Protein AF-A0A6J4YN29-F1 (afdb_monomer_lite)

Structure (mmCIF, N/CA/C/O backbone):
data_AF-A0A6J4YN29-F1
#
_entry.id   AF-A0A6J4YN29-F1
#
loop_
_atom_site.group_PDB
_atom_site.id
_atom_site.type_symbol
_atom_site.label_atom_id
_atom_site.label_alt_id
_atom_site.label_comp_id
_atom_site.label_asym_id
_atom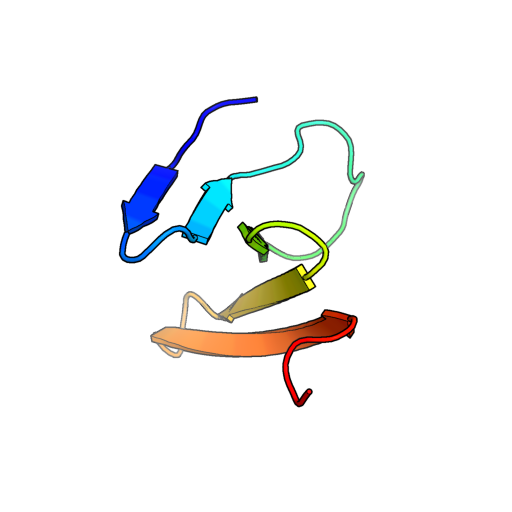_site.label_entity_id
_atom_site.label_seq_id
_atom_site.pdbx_PDB_ins_code
_atom_site.Cartn_x
_atom_site.Cartn_y
_atom_site.Cartn_z
_atom_site.occupancy
_atom_site.B_iso_or_equiv
_atom_site.auth_seq_id
_atom_site.auth_comp_id
_atom_site.auth_asym_id
_atom_site.auth_atom_id
_atom_site.pdbx_PDB_model_num
ATOM 1 N N . MET A 1 1 ? -14.130 4.565 -2.805 1.00 72.12 1 MET A N 1
ATOM 2 C CA . MET A 1 1 ? -12.896 4.090 -3.468 1.00 72.12 1 MET A CA 1
ATOM 3 C C . MET A 1 1 ? -12.980 2.602 -3.708 1.00 72.12 1 MET A C 1
ATOM 5 O O . MET A 1 1 ? -13.456 1.912 -2.803 1.00 72.12 1 MET A O 1
ATOM 9 N N . PRO A 1 2 ? -12.590 2.135 -4.905 1.00 87.69 2 PRO A N 1
ATOM 10 C CA . PRO A 1 2 ? -12.679 0.730 -5.273 1.00 87.69 2 PRO A CA 1
ATOM 11 C C . PRO A 1 2 ? -11.756 -0.110 -4.387 1.00 87.69 2 PRO A C 1
ATOM 13 O O . PRO A 1 2 ? -10.592 0.224 -4.178 1.00 87.69 2 PRO A O 1
ATOM 16 N N . THR A 1 3 ? -12.309 -1.187 -3.840 1.00 94.88 3 THR A N 1
ATOM 17 C CA . THR A 1 3 ? -11.550 -2.202 -3.107 1.00 94.88 3 THR A CA 1
ATOM 18 C C . THR A 1 3 ? -10.982 -3.191 -4.115 1.00 94.88 3 THR A C 1
ATOM 20 O O . THR A 1 3 ? -11.724 -3.683 -4.961 1.00 94.88 3 THR A O 1
ATOM 23 N N . ILE A 1 4 ? -9.689 -3.478 -4.014 1.00 95.44 4 ILE A N 1
ATOM 24 C CA . ILE A 1 4 ? -8.986 -4.437 -4.872 1.00 95.44 4 ILE A CA 1
ATOM 25 C C . ILE A 1 4 ? -9.205 -5.852 -4.334 1.00 95.44 4 ILE A C 1
ATOM 27 O O . ILE A 1 4 ? -9.608 -6.751 -5.062 1.00 95.44 4 ILE A O 1
ATOM 31 N N . LEU A 1 5 ? -8.941 -6.033 -3.037 1.00 97.06 5 LEU A N 1
ATOM 32 C CA . LEU A 1 5 ? -8.936 -7.328 -2.369 1.00 97.06 5 LEU A CA 1
ATOM 33 C C . LEU A 1 5 ? -9.327 -7.165 -0.898 1.00 97.06 5 LEU A C 1
ATOM 35 O O . LEU A 1 5 ? -8.963 -6.180 -0.252 1.00 97.06 5 LEU A O 1
ATOM 39 N N . VAL A 1 6 ? -10.043 -8.156 -0.368 1.00 97.25 6 VAL A N 1
ATOM 40 C CA . VAL A 1 6 ? -10.270 -8.321 1.071 1.00 97.25 6 VAL A CA 1
ATOM 41 C C . VAL A 1 6 ? -9.778 -9.703 1.476 1.00 97.25 6 VAL A C 1
ATOM 43 O O . VAL A 1 6 ? -10.253 -10.702 0.942 1.00 97.25 6 VAL A O 1
ATOM 46 N N . ILE A 1 7 ? -8.821 -9.765 2.401 1.00 97.31 7 ILE A N 1
ATOM 47 C CA . ILE A 1 7 ? -8.201 -11.022 2.832 1.00 97.31 7 ILE A CA 1
ATOM 48 C C . ILE A 1 7 ? -7.739 -10.929 4.289 1.00 97.31 7 ILE A C 1
ATOM 50 O O . ILE A 1 7 ? -7.102 -9.960 4.680 1.00 97.31 7 ILE A O 1
ATOM 54 N N . LEU A 1 8 ? -8.076 -11.922 5.122 1.00 96.19 8 LEU A N 1
ATOM 55 C CA . LEU A 1 8 ? -7.644 -12.000 6.535 1.00 96.19 8 LEU A CA 1
ATOM 56 C C . LEU A 1 8 ? -7.912 -10.719 7.366 1.00 96.19 8 LEU A C 1
ATOM 58 O O . LEU A 1 8 ? -7.143 -10.354 8.263 1.00 96.19 8 LEU A O 1
ATOM 62 N N . GLY A 1 9 ? -9.012 -10.027 7.053 1.00 95.88 9 GLY A N 1
ATOM 63 C CA . GLY A 1 9 ? -9.408 -8.762 7.682 1.00 95.88 9 GLY A CA 1
ATOM 64 C C . GLY A 1 9 ? -8.703 -7.516 7.132 1.00 95.88 9 GLY A C 1
ATOM 65 O O . GLY A 1 9 ? -9.047 -6.411 7.539 1.00 95.88 9 GLY A O 1
ATOM 66 N N . TRP A 1 10 ? -7.761 -7.674 6.203 1.00 97.25 10 TRP A N 1
ATOM 67 C CA . TRP A 1 10 ? -7.162 -6.576 5.455 1.00 97.25 10 TRP A CA 1
ATOM 68 C C . TRP A 1 10 ? -8.032 -6.181 4.274 1.00 97.25 10 TRP A C 1
ATOM 70 O O . TRP A 1 10 ? -8.554 -7.035 3.554 1.00 97.25 10 TRP A O 1
ATOM 80 N N . ARG A 1 11 ? -8.135 -4.876 4.045 1.00 97.62 11 ARG A N 1
ATOM 81 C CA . ARG A 1 11 ? -8.723 -4.284 2.847 1.00 97.62 11 ARG A CA 1
ATOM 82 C C . ARG A 1 11 ? -7.638 -3.554 2.068 1.00 97.62 11 ARG A C 1
ATOM 84 O O . ARG A 1 11 ? -7.047 -2.620 2.604 1.00 97.62 11 ARG A O 1
ATOM 91 N N . LEU A 1 12 ? -7.440 -3.948 0.812 1.00 97.44 12 LEU A N 1
ATOM 92 C CA . LEU A 1 12 ? -6.514 -3.316 -0.128 1.00 97.44 12 LEU A CA 1
ATOM 93 C C . LEU A 1 12 ? -7.289 -2.416 -1.093 1.00 97.44 12 LEU A C 1
ATOM 95 O O . LEU A 1 12 ? -8.321 -2.833 -1.632 1.00 97.44 12 LEU A O 1
ATOM 99 N N . PHE A 1 13 ? -6.832 -1.184 -1.309 1.00 96.31 13 PHE A N 1
ATOM 100 C CA . PHE A 1 13 ? -7.544 -0.193 -2.121 1.00 96.31 13 PHE A CA 1
ATOM 101 C C . PHE A 1 13 ? -6.628 0.943 -2.613 1.00 96.31 13 PHE A C 1
ATOM 103 O O . PHE A 1 13 ? -5.502 1.096 -2.149 1.00 96.31 13 PHE A O 1
ATOM 110 N N . PHE A 1 14 ? -7.135 1.745 -3.554 1.00 92.31 14 PHE A N 1
ATOM 111 C CA . PHE A 1 14 ? -6.479 2.957 -4.063 1.00 92.31 14 PHE A CA 1
ATOM 112 C C . PHE A 1 14 ? -7.199 4.214 -3.567 1.00 92.31 14 PHE A C 1
ATOM 114 O O . PHE A 1 14 ? -8.440 4.221 -3.569 1.00 92.31 14 PHE A O 1
ATOM 121 N N . TYR A 1 15 ? -6.466 5.290 -3.240 1.00 88.31 15 TYR A N 1
ATOM 122 C CA . TYR A 1 15 ? -7.074 6.621 -3.199 1.00 88.31 15 TYR A CA 1
ATOM 123 C C . TYR A 1 15 ? -7.087 7.289 -4.574 1.00 88.31 15 TYR A C 1
ATOM 125 O O . TYR A 1 15 ? -6.236 7.074 -5.425 1.00 88.31 15 TYR A O 1
ATOM 133 N N . ALA A 1 16 ? -8.126 8.087 -4.808 1.00 81.00 16 ALA A N 1
ATOM 134 C CA . ALA A 1 16 ? -8.374 8.778 -6.069 1.00 81.00 16 ALA A CA 1
ATOM 135 C C . ALA A 1 16 ? -7.753 10.186 -6.119 1.00 81.00 16 ALA A C 1
ATOM 137 O O . ALA A 1 16 ? -7.850 10.841 -7.148 1.00 81.00 16 ALA A O 1
ATOM 138 N N . ASN A 1 17 ? -7.179 10.680 -5.015 1.00 86.75 17 ASN A N 1
ATOM 139 C CA . ASN A 1 17 ? -6.733 12.071 -4.895 1.00 86.75 17 ASN A CA 1
ATOM 140 C C . ASN A 1 17 ? -5.420 12.202 -4.105 1.00 86.75 17 ASN A C 1
ATOM 142 O O . ASN A 1 17 ? -5.356 12.931 -3.119 1.00 86.75 17 ASN A O 1
ATOM 146 N N . GLU A 1 18 ? -4.387 11.477 -4.533 1.00 88.94 18 GLU A N 1
ATOM 147 C CA . GLU A 1 18 ? -3.029 11.530 -3.955 1.00 88.94 18 GLU A CA 1
ATOM 148 C C . GLU A 1 18 ? -2.022 12.237 -4.880 1.00 88.94 18 GLU A C 1
ATOM 150 O O . GLU A 1 18 ? -0.809 12.119 -4.740 1.00 88.94 18 GLU A O 1
ATOM 155 N N . GLY A 1 19 ? -2.527 13.026 -5.833 1.00 89.12 19 GLY A N 1
ATOM 156 C CA . GLY A 1 19 ? -1.702 13.862 -6.700 1.00 89.12 19 GLY A CA 1
ATOM 157 C C . GLY A 1 19 ? -0.762 13.052 -7.598 1.00 89.12 19 GLY A C 1
ATOM 158 O O . GLY A 1 19 ? -1.216 12.203 -8.360 1.00 89.12 19 GLY A O 1
ATOM 159 N N . ASN A 1 20 ? 0.536 13.367 -7.526 1.00 92.19 20 ASN A N 1
ATOM 160 C CA . ASN A 1 20 ? 1.591 12.830 -8.399 1.00 92.19 20 ASN A CA 1
ATOM 161 C C . ASN A 1 20 ? 2.491 11.804 -7.698 1.00 92.19 20 ASN A C 1
ATOM 163 O O . ASN A 1 20 ? 3.657 11.644 -8.060 1.00 92.19 20 ASN A O 1
ATOM 167 N N . GLU A 1 21 ? 1.990 11.147 -6.658 1.00 93.94 21 GLU A N 1
ATOM 168 C CA . GLU A 1 21 ? 2.747 10.084 -6.012 1.00 93.94 21 GLU A CA 1
ATOM 169 C C . GLU A 1 21 ? 2.975 8.881 -6.954 1.00 93.94 21 GLU A C 1
ATOM 171 O O . GLU A 1 21 ? 2.159 8.627 -7.848 1.00 93.94 21 GLU A O 1
ATOM 176 N N . PRO A 1 22 ? 4.068 8.113 -6.764 1.00 93.75 22 PRO A N 1
ATOM 177 C CA . PRO A 1 22 ? 4.297 6.868 -7.497 1.00 93.75 22 PRO A CA 1
ATOM 178 C C . PRO A 1 22 ? 3.139 5.873 -7.337 1.00 93.75 22 PRO A C 1
ATOM 180 O O . PRO A 1 22 ? 2.336 5.982 -6.418 1.00 93.75 22 PRO A O 1
ATOM 183 N N . ILE A 1 23 ? 3.044 4.865 -8.206 1.00 93.19 23 ILE A N 1
ATOM 184 C CA . ILE A 1 23 ? 1.963 3.864 -8.144 1.00 93.19 23 ILE A CA 1
ATOM 185 C C . ILE A 1 23 ? 2.040 3.105 -6.814 1.00 93.19 23 ILE A C 1
ATOM 187 O O . ILE A 1 23 ? 3.100 2.599 -6.456 1.00 93.19 23 ILE A O 1
ATOM 191 N N . HIS A 1 24 ? 0.922 2.999 -6.096 1.00 94.81 24 HIS A N 1
ATOM 192 C CA . HIS A 1 24 ? 0.890 2.370 -4.778 1.00 94.81 24 HIS A CA 1
ATOM 193 C C . HIS A 1 24 ? -0.483 1.833 -4.401 1.00 94.81 24 HIS A C 1
ATOM 195 O O . HIS A 1 24 ? -1.488 2.161 -5.028 1.00 94.81 24 HIS A O 1
ATOM 201 N N . VAL A 1 25 ? -0.515 1.022 -3.346 1.00 96.06 25 VAL A N 1
ATOM 202 C CA . VAL A 1 25 ? -1.737 0.517 -2.715 1.00 96.06 25 VAL A CA 1
ATOM 203 C C . VAL A 1 25 ? -1.761 0.872 -1.238 1.00 96.06 25 VAL A C 1
ATOM 205 O O . VAL A 1 25 ? -0.720 0.924 -0.582 1.00 96.06 25 VAL A O 1
ATOM 208 N N . HIS A 1 26 ? -2.969 1.065 -0.720 1.00 96.44 26 HIS A N 1
ATOM 209 C CA . HIS A 1 26 ? -3.233 1.232 0.703 1.00 96.44 26 HIS A CA 1
ATOM 210 C C . HIS A 1 26 ? -3.867 -0.023 1.271 1.00 96.44 26 HIS A C 1
ATOM 212 O O . HIS A 1 26 ? -4.696 -0.671 0.626 1.00 96.44 26 HIS A O 1
ATOM 218 N N . CYS A 1 27 ? -3.507 -0.325 2.507 1.00 96.75 27 CYS A N 1
ATOM 219 C CA . CYS A 1 27 ? -3.924 -1.496 3.250 1.00 96.75 27 CYS A CA 1
ATOM 220 C C . CYS A 1 27 ? -4.446 -1.041 4.612 1.00 96.75 27 CYS A C 1
ATOM 222 O O . CYS A 1 27 ? -3.780 -0.290 5.320 1.00 96.75 27 CYS A O 1
ATOM 224 N N . ARG A 1 28 ? -5.635 -1.500 5.005 1.00 96.75 28 ARG A N 1
ATOM 225 C CA . ARG A 1 28 ? -6.197 -1.218 6.337 1.00 96.75 28 ARG A CA 1
ATOM 226 C C . ARG A 1 28 ? -6.759 -2.471 6.989 1.00 96.75 28 ARG A C 1
ATOM 228 O O . ARG A 1 28 ? -7.418 -3.264 6.312 1.00 96.75 28 ARG A O 1
ATOM 235 N N . LYS A 1 29 ? -6.554 -2.607 8.300 1.00 96.62 29 LYS A N 1
ATOM 236 C CA . LYS A 1 29 ? -7.149 -3.651 9.147 1.00 96.62 29 LYS A CA 1
ATOM 237 C C . LYS A 1 29 ? -7.400 -3.103 10.546 1.00 96.62 29 LYS A C 1
ATOM 239 O O . LYS A 1 29 ? -6.464 -2.856 11.296 1.00 96.62 29 LYS A O 1
ATOM 244 N N . GLY A 1 30 ? -8.672 -2.938 10.907 1.00 95.12 30 GLY A N 1
ATOM 245 C CA . GLY A 1 30 ? -9.050 -2.321 12.179 1.00 95.12 30 GLY A CA 1
ATOM 246 C C . GLY A 1 30 ? -8.395 -0.949 12.340 1.00 95.12 30 GLY A C 1
ATOM 247 O O . GLY A 1 30 ? -8.700 -0.020 11.600 1.00 95.12 30 GLY A O 1
ATOM 248 N N . GLU A 1 31 ? -7.477 -0.865 13.294 1.00 95.81 31 GLU A N 1
ATOM 249 C CA . GLU A 1 31 ? -6.726 0.331 13.669 1.00 95.81 31 GLU A CA 1
ATOM 250 C C . GLU A 1 31 ? -5.329 0.441 13.017 1.00 95.81 31 GLU A C 1
ATOM 252 O O . GLU A 1 31 ? -4.596 1.400 13.283 1.00 95.81 31 GLU A O 1
ATOM 257 N N . MET A 1 32 ? -4.985 -0.533 12.170 1.00 97.31 32 MET A N 1
ATOM 258 C CA . MET A 1 32 ? -3.723 -0.659 11.442 1.00 97.31 32 MET A CA 1
ATOM 259 C C . MET A 1 32 ? -3.869 -0.103 10.023 1.00 97.31 32 MET A C 1
ATOM 261 O O . MET A 1 32 ? -4.887 -0.330 9.353 1.00 97.31 32 MET A O 1
ATOM 265 N N . GLU A 1 33 ? -2.827 0.565 9.543 1.00 96.62 33 GLU A N 1
ATOM 266 C CA . GLU A 1 33 ? -2.766 1.138 8.200 1.00 96.62 33 GLU A CA 1
ATOM 267 C C . GLU A 1 33 ? -1.355 1.007 7.628 1.00 96.62 33 GLU A C 1
ATOM 269 O O . GLU A 1 33 ? -0.376 1.210 8.339 1.00 96.62 33 GLU A O 1
ATOM 274 N N . CYS A 1 34 ? -1.240 0.673 6.348 1.00 96.81 34 CYS A N 1
ATOM 275 C CA . CYS A 1 34 ? 0.030 0.703 5.637 1.00 96.81 34 CYS A CA 1
ATOM 276 C C . CYS A 1 34 ? -0.154 1.038 4.159 1.00 96.81 34 CYS A C 1
ATOM 278 O O . CYS A 1 34 ? -1.250 0.946 3.599 1.00 96.81 34 CYS A O 1
ATOM 280 N N . LYS A 1 35 ? 0.948 1.448 3.541 1.00 96.44 35 LYS A N 1
ATOM 281 C CA . LYS A 1 35 ? 1.039 1.883 2.154 1.00 96.44 35 LYS A CA 1
ATOM 282 C C . LYS A 1 35 ? 2.293 1.287 1.533 1.00 96.44 35 LYS A C 1
ATOM 284 O O . LYS A 1 35 ? 3.368 1.368 2.124 1.00 96.44 35 LYS A O 1
ATOM 289 N N . TYR A 1 36 ? 2.152 0.742 0.329 1.00 97.06 36 TYR A N 1
ATOM 290 C CA .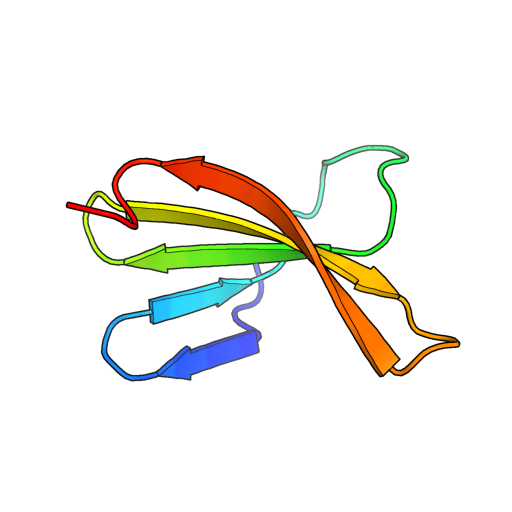 TYR A 1 36 ? 3.256 0.128 -0.409 1.00 97.06 36 TYR A CA 1
ATOM 291 C C . TYR A 1 36 ? 3.383 0.727 -1.803 1.00 97.06 36 TYR A C 1
ATOM 293 O O . TYR A 1 36 ? 2.408 0.729 -2.561 1.00 97.06 36 TYR A O 1
ATOM 301 N N . TRP A 1 37 ? 4.583 1.191 -2.154 1.00 97.19 37 TRP A N 1
ATOM 302 C CA . TRP A 1 37 ? 4.936 1.543 -3.527 1.00 97.19 37 TRP A CA 1
ATOM 303 C C . TRP A 1 37 ? 5.031 0.271 -4.372 1.00 97.19 37 TRP A C 1
ATOM 305 O O . TRP A 1 37 ? 5.545 -0.748 -3.913 1.00 97.19 37 TRP A O 1
ATOM 315 N N . LEU A 1 38 ? 4.535 0.324 -5.609 1.00 95.31 38 LEU A N 1
ATOM 316 C CA . LEU A 1 38 ? 4.584 -0.787 -6.556 1.00 95.31 38 LEU A CA 1
ATOM 317 C C . LEU A 1 38 ? 5.649 -0.528 -7.623 1.00 95.31 38 LEU A C 1
ATOM 319 O O . LEU A 1 38 ? 5.490 0.358 -8.469 1.00 95.31 38 LEU A O 1
ATOM 323 N N . ASN A 1 39 ? 6.693 -1.354 -7.650 1.00 95.69 39 ASN A N 1
ATOM 324 C CA . ASN A 1 39 ? 7.665 -1.361 -8.733 1.00 95.69 39 ASN A CA 1
ATOM 325 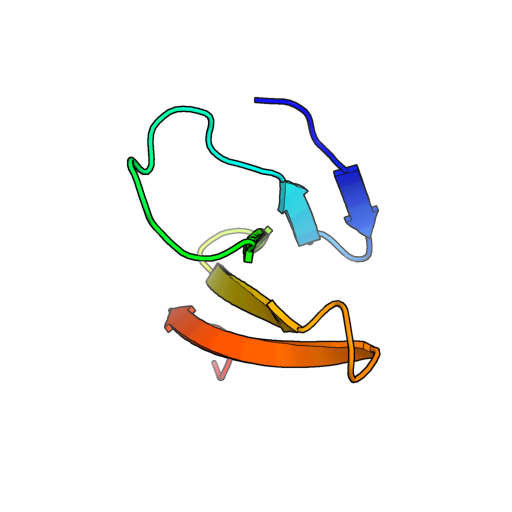C C . ASN A 1 39 ? 7.232 -2.360 -9.815 1.00 95.69 39 ASN A C 1
ATOM 327 O O . ASN A 1 39 ? 7.443 -3.568 -9.713 1.00 95.69 39 ASN A O 1
ATOM 331 N N . ARG A 1 40 ? 6.613 -1.836 -10.878 1.00 93.75 40 ARG A N 1
ATOM 332 C CA . ARG A 1 40 ? 6.071 -2.643 -11.985 1.00 93.75 40 ARG A CA 1
ATOM 333 C C . ARG A 1 40 ? 7.141 -3.334 -12.824 1.00 93.75 40 ARG A C 1
ATOM 335 O O . ARG A 1 40 ? 6.842 -4.361 -13.420 1.00 93.75 40 ARG A O 1
ATOM 342 N N . GLU A 1 41 ? 8.334 -2.756 -12.916 1.00 95.62 41 GLU A N 1
ATOM 343 C CA . GLU A 1 41 ? 9.415 -3.294 -13.748 1.00 95.62 41 GLU A CA 1
ATOM 344 C C . GLU A 1 41 ? 10.102 -4.467 -13.052 1.00 95.62 41 GLU A C 1
ATOM 346 O O . GLU A 1 41 ? 10.350 -5.497 -13.674 1.00 95.62 41 GLU A O 1
ATOM 351 N N . ASN A 1 42 ? 10.324 -4.336 -11.743 1.00 96.94 42 ASN A N 1
ATOM 352 C CA . ASN A 1 42 ? 10.991 -5.358 -10.939 1.00 96.94 42 ASN A CA 1
ATOM 353 C C . ASN A 1 42 ? 10.022 -6.354 -10.285 1.00 96.94 42 ASN A C 1
ATOM 355 O O . ASN A 1 42 ? 10.477 -7.281 -9.623 1.00 96.94 42 ASN A O 1
ATOM 359 N N . PHE A 1 43 ? 8.707 -6.179 -10.472 1.00 94.44 43 PHE A N 1
ATOM 360 C CA . PHE A 1 43 ? 7.663 -6.960 -9.794 1.00 94.44 43 PHE A CA 1
ATOM 361 C C . PHE A 1 43 ? 7.858 -7.001 -8.272 1.00 94.44 43 PHE A C 1
ATOM 363 O O . PHE A 1 43 ? 7.735 -8.051 -7.645 1.00 94.44 43 PHE A O 1
ATOM 370 N N . ASP A 1 44 ? 8.158 -5.839 -7.698 1.00 96.31 44 ASP A N 1
ATOM 371 C CA . ASP A 1 44 ? 8.525 -5.691 -6.292 1.00 96.31 44 ASP A CA 1
ATOM 372 C C . ASP A 1 44 ? 7.650 -4.645 -5.590 1.00 96.31 44 ASP A C 1
ATOM 374 O O . ASP A 1 44 ? 6.990 -3.824 -6.242 1.00 96.31 44 ASP A O 1
ATOM 378 N N . ILE A 1 45 ? 7.640 -4.681 -4.259 1.00 95.75 45 ILE A N 1
ATOM 379 C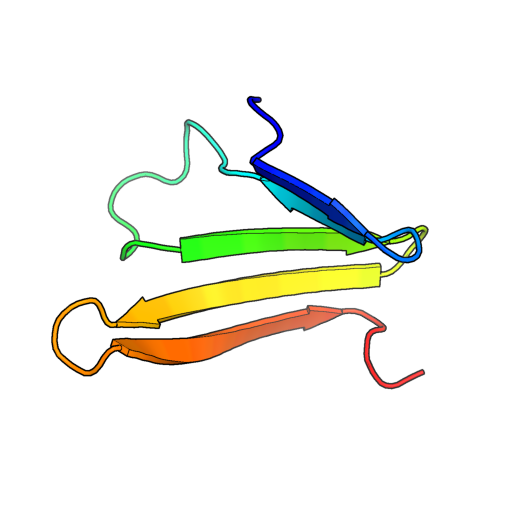 CA . ILE A 1 45 ? 6.936 -3.716 -3.418 1.00 95.75 45 ILE A CA 1
ATOM 380 C C . ILE A 1 45 ? 7.861 -3.151 -2.347 1.00 95.75 45 ILE A C 1
ATOM 382 O O . ILE A 1 45 ? 8.665 -3.863 -1.756 1.00 95.75 45 ILE A O 1
ATOM 386 N N . GLU A 1 46 ? 7.695 -1.867 -2.057 1.00 96.50 46 GLU A N 1
ATOM 387 C CA . GLU A 1 46 ? 8.450 -1.182 -1.010 1.00 96.50 46 GLU A CA 1
ATOM 388 C C . GLU A 1 46 ? 7.481 -0.571 -0.003 1.00 96.50 46 GLU A C 1
ATOM 390 O O . GLU A 1 46 ? 6.493 0.062 -0.388 1.00 96.50 46 GLU A O 1
ATOM 395 N N . GLU A 1 47 ? 7.738 -0.765 1.291 1.00 96.25 47 GLU A N 1
ATOM 396 C CA . GLU A 1 47 ? 6.940 -0.118 2.329 1.00 96.25 47 GLU A CA 1
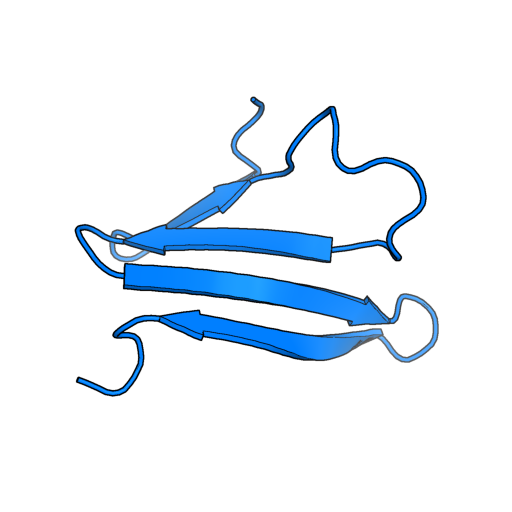ATOM 397 C C . GLU A 1 47 ? 7.186 1.391 2.312 1.00 96.25 47 GLU A C 1
ATOM 399 O O . GLU A 1 47 ? 8.292 1.866 2.551 1.00 96.25 47 GLU A O 1
ATOM 404 N N . ALA A 1 48 ? 6.128 2.149 2.042 1.00 96.06 48 ALA A N 1
ATOM 405 C CA . ALA A 1 48 ? 6.157 3.603 2.103 1.00 96.06 48 ALA A CA 1
ATOM 406 C C . ALA A 1 48 ? 5.893 4.105 3.524 1.00 96.06 48 ALA A C 1
ATOM 408 O O . ALA A 1 48 ? 6.443 5.115 3.961 1.00 96.06 48 ALA A O 1
ATOM 409 N N . PHE A 1 49 ? 4.964 3.436 4.204 1.00 94.06 49 PHE A N 1
ATOM 410 C CA . PHE A 1 49 ? 4.458 3.820 5.509 1.00 94.06 49 PHE A CA 1
ATOM 411 C C . PHE A 1 49 ? 3.731 2.643 6.152 1.00 94.06 49 PHE A C 1
ATOM 413 O O . PHE A 1 49 ? 2.958 1.945 5.491 1.00 94.06 49 PHE A O 1
ATOM 420 N N . SER A 1 50 ? 3.902 2.496 7.460 1.00 95.75 50 SER A N 1
ATOM 421 C CA . SER A 1 50 ? 3.147 1.573 8.294 1.00 95.75 50 SER A CA 1
ATOM 422 C C . SER A 1 50 ? 2.781 2.236 9.622 1.00 95.75 50 SER A C 1
ATOM 424 O O . SER A 1 50 ? 3.514 3.048 10.188 1.00 95.75 50 SER A O 1
ATOM 426 N N . TYR A 1 51 ? 1.594 1.905 10.120 1.00 96.38 51 TYR A N 1
ATOM 427 C CA . TYR A 1 51 ? 1.074 2.362 11.396 1.00 96.38 51 TYR A CA 1
ATOM 428 C C . TYR A 1 51 ? 0.403 1.208 12.127 1.00 96.38 51 TYR A C 1
ATOM 430 O O . TYR A 1 51 ? -0.578 0.631 11.649 1.00 96.38 51 TYR A O 1
ATOM 438 N N . ARG A 1 52 ? 0.943 0.890 13.311 1.00 93.31 52 ARG A N 1
ATOM 439 C CA . ARG A 1 52 ? 0.494 -0.205 14.190 1.00 93.31 52 ARG A CA 1
ATOM 440 C C . ARG A 1 52 ? 0.483 -1.582 13.518 1.00 93.31 52 ARG A C 1
ATOM 442 O O . ARG A 1 52 ? -0.271 -2.449 13.939 1.00 93.31 52 ARG A O 1
ATOM 449 N N . VAL A 1 53 ? 1.304 -1.778 12.485 1.00 88.06 53 VAL A N 1
ATOM 450 C CA . VAL A 1 53 ? 1.426 -3.071 11.795 1.00 88.06 53 VAL A CA 1
ATOM 451 C C . VAL A 1 53 ? 2.264 -4.066 12.601 1.00 88.06 53 VAL A C 1
ATOM 453 O O . VAL A 1 53 ? 1.920 -5.243 12.636 1.00 88.06 53 VAL A O 1
ATOM 456 N N . ASP A 1 54 ? 3.277 -3.569 13.314 1.00 77.50 54 ASP A N 1
ATOM 457 C CA . ASP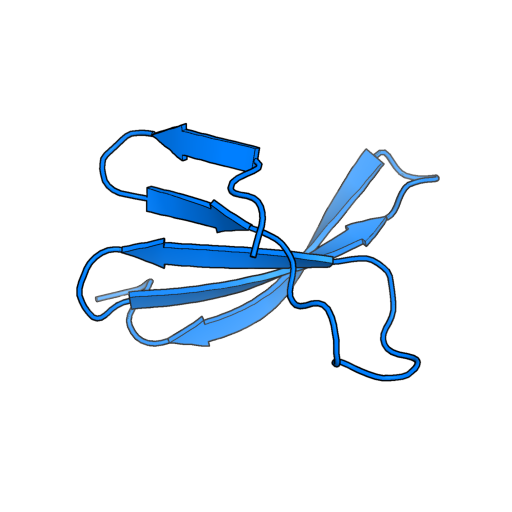 A 1 54 ? 4.231 -4.369 14.099 1.00 77.50 54 ASP A CA 1
ATOM 458 C C . ASP A 1 54 ? 3.819 -4.596 15.568 1.00 77.50 54 ASP A C 1
ATOM 460 O O . ASP A 1 54 ? 4.654 -4.978 16.390 1.00 77.50 54 ASP A O 1
ATOM 464 N N . ALA A 1 55 ? 2.566 -4.294 15.926 1.00 55.03 55 ALA A N 1
ATOM 465 C CA . ALA A 1 55 ? 2.055 -4.426 17.294 1.00 55.03 55 ALA A CA 1
ATOM 466 C C . ALA A 1 55 ? 1.608 -5.857 17.632 1.00 55.03 55 ALA A C 1
ATOM 468 O O . ALA A 1 55 ? 0.997 -6.518 16.760 1.00 55.03 55 ALA A O 1
#

Radius of gyration: 11.48 Å; chains: 1; bounding box: 24×26×31 Å

Sequence (55 aa):
MPTILVILGWRLFFYANEGNEPIHVHCRKGEMECKYWLNRENFDIEEAFSYRVDA

Secondary structure (DSSP, 8-state):
--EEEEETTEEEE--S--TTPPSEEEEEETTEEEEEEEETTTTEEEEEEEESS--

pLDDT: mean 93.17, std 7.18, range [55.03, 97.62]

Foldseek 3Di:
DDWPDADPQKTKDDDPPPPPDADKIWIDHDQKIWIWHADPVVRDIDTPDIDPPVD